Protein AF-A0A7S1ICR2-F1 (afdb_monomer_lite)

Secondary structure (DSSP, 8-state):
---------------EE----EEE-B-TTS-B-TT--S--EEEEEEEEETT-SS--EEPPBT-EEEEETTEEE-SS-EESSPPSEEEEEEEEETTS--EEEEEEEPPPPP-------PPPP------------

pLDDT: mean 73.31, std 19.74, range [32.59, 96.06]

Radius of gyration: 26.65 Å; chains: 1; bounding box: 60×36×90 Å

Foldseek 3Di:
DDDDDDDDDDQQQDKAFDPDDKFFDADPVRHGQQQPDQDKKKKFKWKFAPPDPDTDTFDWDQRIWIDGRRMTDRPGTIGGRDDFAKMKIWIDIPPDDIDIDIDGHDDDPDPDDDDDDDDDDPPPPPPPPDDDD

Structure (mmCIF, N/CA/C/O backbone):
data_AF-A0A7S1ICR2-F1
#
_entry.id   AF-A0A7S1ICR2-F1
#
loop_
_atom_site.group_PDB
_atom_site.id
_atom_site.type_symbol
_atom_site.label_atom_id
_atom_site.label_alt_id
_atom_site.label_comp_id
_atom_site.label_asym_id
_atom_site.label_entity_id
_atom_site.label_seq_id
_atom_site.pdbx_PDB_ins_code
_atom_site.Cartn_x
_atom_site.Cartn_y
_atom_site.Cartn_z
_atom_site.occupancy
_atom_site.B_iso_or_equiv
_atom_site.auth_seq_id
_atom_site.auth_comp_id
_atom_site.auth_asym_id
_atom_site.auth_atom_id
_atom_site.pdbx_PDB_model_num
ATOM 1 N N . ALA A 1 1 ? 38.993 2.595 -34.916 1.00 35.94 1 ALA A N 1
ATOM 2 C CA . ALA A 1 1 ? 38.368 3.216 -33.733 1.00 35.94 1 ALA A CA 1
ATOM 3 C C . ALA A 1 1 ? 36.899 2.817 -33.735 1.00 35.94 1 ALA A C 1
ATOM 5 O O . ALA A 1 1 ? 36.210 3.153 -34.687 1.00 35.94 1 ALA A O 1
ATOM 6 N N . LEU A 1 2 ? 36.459 1.996 -32.778 1.00 36.00 2 LEU A N 1
ATOM 7 C CA . LEU A 1 2 ? 35.056 1.582 -32.690 1.00 36.00 2 LEU A CA 1
ATOM 8 C C . LEU A 1 2 ? 34.263 2.705 -32.013 1.00 36.00 2 LEU A C 1
ATOM 10 O O . LEU A 1 2 ? 34.656 3.190 -30.954 1.00 36.00 2 LEU A O 1
ATOM 14 N N . ALA A 1 3 ? 33.230 3.160 -32.719 1.00 41.78 3 ALA A N 1
ATOM 15 C CA . ALA A 1 3 ? 32.423 4.333 -32.425 1.00 41.78 3 ALA A CA 1
ATOM 16 C C . ALA A 1 3 ? 31.557 4.171 -31.162 1.00 41.78 3 ALA A C 1
ATOM 18 O O . ALA A 1 3 ? 31.353 3.065 -30.666 1.00 41.78 3 ALA A O 1
ATOM 19 N N . GLY A 1 4 ? 31.096 5.319 -30.656 1.00 41.53 4 GLY A N 1
ATOM 20 C CA . GLY A 1 4 ? 30.458 5.543 -29.359 1.00 41.53 4 GLY A CA 1
ATOM 21 C C . GLY A 1 4 ? 29.461 4.481 -28.897 1.00 41.53 4 GLY A C 1
ATOM 22 O O . GLY A 1 4 ? 28.572 4.060 -29.633 1.00 41.53 4 GLY A O 1
ATOM 23 N N . GLY A 1 5 ? 29.590 4.094 -27.626 1.00 32.59 5 GLY A N 1
ATOM 24 C CA . GLY A 1 5 ? 28.608 3.262 -26.945 1.00 32.59 5 GLY A CA 1
ATOM 25 C C . GLY A 1 5 ? 27.288 4.013 -26.808 1.00 32.59 5 GLY A C 1
ATOM 26 O O . GLY A 1 5 ? 27.186 4.955 -26.024 1.00 32.59 5 GLY A O 1
ATOM 27 N N . GLN A 1 6 ? 26.284 3.595 -27.574 1.00 45.03 6 GLN A N 1
ATOM 28 C CA . GLN A 1 6 ? 24.915 4.064 -27.408 1.00 45.03 6 GLN A CA 1
ATOM 29 C C . GLN A 1 6 ? 24.345 3.478 -26.112 1.00 45.03 6 GLN A C 1
ATOM 31 O O . GLN A 1 6 ? 24.327 2.263 -25.909 1.00 45.03 6 GLN A O 1
ATOM 36 N N . SER A 1 7 ? 23.910 4.357 -25.212 1.00 39.69 7 SER A N 1
ATOM 37 C CA . SER A 1 7 ? 23.300 3.971 -23.942 1.00 39.69 7 SER A CA 1
ATOM 38 C C . SER A 1 7 ? 21.796 3.816 -24.152 1.00 39.69 7 SER A C 1
ATOM 40 O O . SER A 1 7 ? 21.076 4.800 -24.322 1.00 39.69 7 SER A O 1
ATOM 42 N N . TYR A 1 8 ? 21.311 2.577 -24.184 1.00 40.56 8 TYR A N 1
ATOM 43 C CA . TYR A 1 8 ? 19.884 2.299 -24.329 1.00 40.56 8 TYR A CA 1
ATOM 44 C C . TYR A 1 8 ? 19.212 2.355 -22.954 1.00 40.56 8 TYR A C 1
ATOM 46 O O . TYR A 1 8 ? 19.397 1.473 -22.116 1.00 40.56 8 TYR A O 1
ATOM 54 N N . ALA A 1 9 ? 18.422 3.402 -22.713 1.00 42.69 9 ALA A N 1
ATOM 55 C CA . ALA A 1 9 ? 17.610 3.512 -21.508 1.00 42.69 9 ALA A CA 1
ATOM 56 C C . ALA A 1 9 ? 16.434 2.524 -21.582 1.00 42.69 9 ALA A C 1
ATOM 58 O O . ALA A 1 9 ? 15.468 2.739 -22.315 1.00 42.69 9 ALA A O 1
ATOM 59 N N . TYR A 1 10 ? 16.501 1.436 -20.816 1.00 42.19 10 TYR A N 1
ATOM 60 C CA . TYR A 1 10 ? 15.362 0.545 -20.621 1.00 42.19 10 TYR A CA 1
ATOM 61 C C . TYR A 1 10 ? 14.311 1.252 -19.753 1.00 42.19 10 TYR A C 1
ATOM 63 O O . TYR A 1 10 ? 14.572 1.595 -18.602 1.00 42.19 10 TYR A O 1
ATOM 71 N N . ARG A 1 11 ? 13.107 1.483 -20.290 1.00 49.72 11 ARG A N 1
ATOM 72 C CA . ARG A 1 11 ? 11.934 1.817 -19.470 1.00 49.72 11 ARG A CA 1
ATOM 73 C C . ARG A 1 11 ? 11.208 0.521 -19.144 1.00 49.72 11 ARG A C 1
ATOM 75 O O . ARG A 1 11 ? 10.640 -0.105 -20.036 1.00 49.72 11 ARG A O 1
ATOM 82 N N . ALA A 1 12 ? 11.189 0.137 -17.869 1.00 50.59 12 ALA A N 1
ATOM 83 C CA . ALA A 1 12 ? 10.312 -0.924 -17.396 1.00 50.59 12 ALA A CA 1
ATOM 84 C C . ALA A 1 12 ? 8.845 -0.512 -17.637 1.00 50.59 12 ALA A C 1
ATOM 86 O O . ALA A 1 12 ? 8.276 0.272 -16.888 1.00 50.59 12 ALA A O 1
ATOM 87 N N . ALA A 1 13 ? 8.235 -1.020 -18.710 1.00 57.28 13 ALA A N 1
ATOM 88 C CA . ALA A 1 13 ? 6.826 -0.779 -19.044 1.00 57.28 13 ALA A CA 1
ATOM 89 C C . ALA A 1 13 ? 5.869 -1.774 -18.355 1.00 57.28 13 ALA A C 1
ATOM 91 O O . ALA A 1 13 ? 4.670 -1.791 -18.631 1.00 57.28 13 ALA A O 1
ATOM 92 N N . ALA A 1 14 ? 6.391 -2.646 -17.487 1.00 69.38 14 ALA A N 1
ATOM 93 C CA . ALA A 1 14 ? 5.614 -3.706 -16.863 1.00 69.38 14 ALA A CA 1
ATOM 94 C C . ALA A 1 14 ? 4.775 -3.179 -15.691 1.00 69.38 14 ALA A C 1
ATOM 96 O O . ALA A 1 14 ? 5.211 -2.341 -14.906 1.00 69.38 14 ALA A O 1
ATOM 97 N N . VAL A 1 15 ? 3.562 -3.711 -15.554 1.00 77.88 15 VAL A N 1
ATOM 98 C CA . VAL A 1 15 ? 2.720 -3.487 -14.377 1.00 77.88 15 VAL A CA 1
ATOM 99 C C . VAL A 1 15 ? 3.270 -4.306 -13.209 1.00 77.88 15 VAL A C 1
ATOM 101 O O . VAL A 1 15 ? 3.357 -5.531 -13.301 1.00 77.88 15 VAL A O 1
ATOM 104 N N . THR A 1 16 ? 3.577 -3.647 -12.093 1.00 81.56 16 THR A N 1
ATOM 105 C CA . THR A 1 16 ? 4.019 -4.309 -10.857 1.00 81.56 16 THR A CA 1
ATOM 106 C C . THR A 1 16 ? 2.817 -4.551 -9.953 1.00 81.56 16 THR A C 1
ATOM 108 O O . THR A 1 16 ? 2.231 -3.604 -9.431 1.00 81.56 16 THR A O 1
ATOM 111 N N . ARG A 1 17 ? 2.428 -5.817 -9.764 1.00 82.88 17 ARG A N 1
ATOM 112 C CA . ARG A 1 17 ? 1.336 -6.192 -8.850 1.00 82.88 17 ARG A CA 1
ATOM 113 C C . ARG A 1 17 ? 1.837 -6.248 -7.410 1.00 82.88 17 ARG A C 1
ATOM 115 O O . ARG A 1 17 ? 2.812 -6.938 -7.128 1.00 82.88 17 ARG A O 1
ATOM 122 N N . LEU A 1 18 ? 1.125 -5.582 -6.507 1.00 82.50 18 LEU A N 1
ATOM 123 C CA . LEU A 1 18 ? 1.340 -5.672 -5.067 1.00 82.50 18 LEU A CA 1
ATOM 124 C C . LEU A 1 18 ? 0.357 -6.705 -4.509 1.00 82.50 18 LEU A C 1
ATOM 126 O O . LEU A 1 18 ? -0.811 -6.408 -4.267 1.00 82.50 18 LEU A O 1
ATOM 130 N N . ALA A 1 19 ? 0.810 -7.951 -4.381 1.00 78.62 19 ALA A N 1
ATOM 131 C CA . ALA A 1 19 ? -0.018 -9.043 -3.877 1.00 78.62 19 ALA A CA 1
ATOM 132 C C . ALA A 1 19 ? -0.031 -9.080 -2.340 1.00 78.62 19 ALA A C 1
ATOM 134 O O . ALA A 1 19 ? 0.968 -8.775 -1.694 1.00 78.62 19 ALA A O 1
ATOM 135 N N . GLY A 1 20 ? -1.156 -9.510 -1.760 1.00 78.06 20 GLY A N 1
ATOM 136 C CA . GLY A 1 20 ? -1.248 -9.833 -0.331 1.00 78.06 20 GLY A CA 1
ATOM 137 C C . GLY A 1 20 ? -1.386 -8.640 0.619 1.00 78.06 20 GLY A C 1
ATOM 138 O O . GLY A 1 20 ? -1.180 -8.807 1.819 1.00 78.06 20 GLY A O 1
ATOM 139 N N . ILE A 1 21 ? -1.746 -7.450 0.125 1.00 87.94 21 ILE A N 1
ATOM 140 C CA . ILE A 1 21 ? -1.978 -6.287 0.992 1.00 87.94 21 ILE A CA 1
ATOM 141 C C . ILE A 1 21 ? -3.349 -6.406 1.663 1.00 87.94 21 ILE A C 1
ATOM 143 O O . ILE A 1 21 ? -4.395 -6.258 1.024 1.00 87.94 21 ILE A O 1
ATOM 147 N N . ALA A 1 22 ? -3.323 -6.659 2.969 1.00 89.38 22 ALA A N 1
ATOM 148 C CA . ALA A 1 22 ? -4.490 -6.757 3.831 1.00 89.38 22 ALA A CA 1
ATOM 149 C C . ALA A 1 22 ? -4.364 -5.793 5.015 1.00 89.38 22 ALA A C 1
ATOM 151 O O . ALA A 1 22 ? -3.296 -5.662 5.613 1.00 89.38 22 ALA A O 1
ATOM 152 N N . VAL A 1 23 ? -5.473 -5.150 5.368 1.00 91.12 23 VAL A N 1
ATOM 153 C CA . VAL A 1 23 ? -5.579 -4.206 6.480 1.00 91.12 23 VAL A CA 1
ATOM 154 C C . VAL A 1 23 ? -6.556 -4.765 7.499 1.00 91.12 23 VAL A C 1
ATOM 156 O O . VAL A 1 23 ? -7.645 -5.220 7.148 1.00 91.12 23 VAL A O 1
ATOM 159 N N . PHE A 1 24 ? -6.149 -4.716 8.764 1.00 91.38 24 PHE A N 1
ATOM 160 C CA . PHE A 1 24 ? -6.966 -5.105 9.902 1.00 91.38 24 PHE A CA 1
ATOM 161 C C . PHE A 1 24 ? -7.030 -3.947 10.883 1.00 91.38 24 PHE A C 1
ATOM 163 O O . PHE A 1 24 ? -6.010 -3.321 11.173 1.00 91.38 24 PHE A O 1
ATOM 170 N N . THR A 1 25 ? -8.205 -3.706 11.441 1.00 90.69 25 THR A N 1
ATOM 171 C CA . THR A 1 25 ? -8.345 -2.837 12.604 1.00 90.69 25 THR A CA 1
ATOM 172 C C . THR A 1 25 ? -7.785 -3.543 13.828 1.00 90.69 25 THR A C 1
ATOM 174 O O . THR A 1 25 ? -8.132 -4.697 14.102 1.00 90.69 25 THR A O 1
ATOM 177 N N . ILE A 1 26 ? -6.932 -2.843 14.565 1.00 90.81 26 ILE A N 1
ATOM 178 C CA . ILE A 1 26 ? -6.382 -3.300 15.837 1.00 90.81 26 ILE A CA 1
ATOM 179 C C . ILE A 1 26 ? -6.825 -2.364 16.957 1.00 90.81 26 ILE A C 1
ATOM 181 O O . ILE A 1 26 ? -7.046 -1.177 16.722 1.00 90.81 26 ILE A O 1
ATOM 185 N N . ASP A 1 27 ? -6.970 -2.898 18.162 1.00 88.38 27 ASP A N 1
ATOM 186 C CA . ASP A 1 27 ? -7.157 -2.088 19.359 1.00 88.38 27 ASP A CA 1
ATOM 187 C C . ASP A 1 27 ? -5.814 -1.559 19.897 1.00 88.38 27 ASP A C 1
ATOM 189 O O . ASP A 1 27 ? -4.738 -1.844 19.362 1.00 88.38 27 ASP A O 1
ATOM 193 N N . ALA A 1 28 ? -5.868 -0.782 20.982 1.00 88.31 28 ALA A N 1
ATOM 194 C CA . ALA A 1 28 ? -4.682 -0.206 21.619 1.00 88.31 28 ALA A CA 1
ATOM 195 C C . ALA A 1 28 ? -3.705 -1.258 22.185 1.00 88.31 28 ALA A C 1
ATOM 197 O O . ALA A 1 28 ? -2.554 -0.931 22.462 1.00 88.31 28 ALA A O 1
ATOM 198 N N . SER A 1 29 ? -4.143 -2.511 22.347 1.00 91.12 29 SER A N 1
ATOM 199 C CA . SER A 1 29 ? -3.300 -3.632 22.773 1.00 91.12 29 SER A CA 1
ATOM 200 C C . SER A 1 29 ? -2.662 -4.383 21.596 1.00 91.12 29 SER A C 1
ATOM 202 O O . SER A 1 29 ? -1.891 -5.319 21.800 1.00 91.12 29 SER A O 1
ATOM 204 N N . GLY A 1 30 ? -2.963 -3.974 20.357 1.00 86.88 30 GLY A N 1
ATOM 205 C CA . GLY A 1 30 ? -2.483 -4.617 19.137 1.00 86.88 30 GLY A CA 1
ATOM 206 C C . GLY A 1 30 ? -3.283 -5.857 18.734 1.00 86.88 30 GLY A C 1
ATOM 207 O O . GLY A 1 30 ? -2.885 -6.566 17.806 1.00 86.88 30 GLY A O 1
ATOM 208 N N . GLN A 1 31 ? -4.410 -6.137 19.394 1.00 89.12 31 GLN A N 1
ATOM 209 C CA . GLN A 1 31 ? -5.275 -7.250 19.020 1.00 89.12 31 GLN A CA 1
ATOM 210 C C . GLN A 1 31 ? -6.203 -6.856 17.878 1.00 89.12 31 GLN A C 1
ATOM 212 O O . GLN A 1 31 ? -6.703 -5.737 17.811 1.00 89.12 31 GLN A O 1
ATOM 217 N N . ARG A 1 32 ? -6.454 -7.799 16.963 1.00 88.44 32 ARG A N 1
ATOM 218 C CA . ARG A 1 32 ? -7.394 -7.580 15.860 1.00 88.44 32 ARG A CA 1
ATOM 219 C C . ARG A 1 32 ? -8.812 -7.465 16.398 1.00 88.44 32 ARG A C 1
ATOM 221 O O . ARG A 1 32 ? -9.310 -8.403 17.019 1.00 88.44 32 ARG A O 1
ATOM 228 N N . VAL A 1 33 ? -9.484 -6.380 16.043 1.00 86.88 33 VAL A N 1
ATOM 229 C CA . VAL A 1 33 ? -10.911 -6.211 16.306 1.00 86.88 33 VAL A CA 1
ATOM 230 C C . VAL A 1 33 ? -11.678 -6.913 15.191 1.00 86.88 33 VAL A C 1
ATOM 232 O O . VAL A 1 33 ? -11.595 -6.523 14.028 1.00 86.88 33 VAL A O 1
ATOM 235 N N . ARG A 1 34 ? -12.392 -7.986 15.534 1.00 71.56 34 ARG A N 1
ATOM 236 C CA . ARG A 1 34 ? -13.329 -8.650 14.621 1.00 71.56 34 ARG A CA 1
ATOM 237 C C . ARG A 1 34 ? -14.681 -7.974 14.822 1.00 71.56 34 ARG A C 1
ATOM 239 O O . ARG A 1 34 ? -15.123 -7.892 15.959 1.00 71.56 34 ARG A O 1
ATOM 246 N N . GLU A 1 35 ? -15.289 -7.476 13.745 1.00 72.88 35 GLU A N 1
ATOM 247 C CA . GLU A 1 35 ? -16.535 -6.683 13.787 1.00 72.88 35 GLU A CA 1
ATOM 248 C C . GLU A 1 35 ? -16.344 -5.245 14.300 1.00 72.88 35 GLU A C 1
ATOM 250 O O . GLU A 1 35 ? -17.141 -4.720 15.078 1.00 72.88 35 GLU A O 1
ATOM 255 N N . PHE A 1 36 ? -15.275 -4.585 13.841 1.00 69.69 36 PHE A N 1
ATOM 256 C CA . PHE A 1 36 ? -15.102 -3.150 14.058 1.00 69.69 36 PHE A CA 1
ATOM 257 C C . PHE A 1 36 ? -16.165 -2.369 13.286 1.00 69.69 36 PHE A C 1
ATOM 259 O O . PHE A 1 36 ? -16.085 -2.332 12.060 1.00 69.69 36 PHE A O 1
ATOM 266 N N . ASP A 1 37 ? -17.099 -1.780 14.042 1.00 68.31 37 ASP A N 1
ATOM 267 C CA . ASP A 1 37 ? -18.299 -1.063 13.604 1.00 68.31 37 ASP A CA 1
ATOM 268 C C . ASP A 1 37 ? -19.118 -1.789 12.500 1.00 68.31 37 ASP A C 1
ATOM 270 O O . ASP A 1 37 ? -18.688 -2.735 11.842 1.00 68.31 37 ASP A O 1
ATOM 274 N N . ARG A 1 38 ? -20.399 -1.443 12.340 1.00 74.62 38 ARG A N 1
ATOM 275 C CA . ARG A 1 38 ? -21.196 -1.960 11.204 1.00 74.62 38 ARG A CA 1
ATOM 276 C C . ARG A 1 38 ? -21.069 -1.055 9.978 1.00 74.62 38 ARG A C 1
ATOM 278 O O . ARG A 1 38 ? -21.844 -1.191 9.031 1.00 74.62 38 ARG A O 1
ATOM 285 N N . GLU A 1 39 ? -20.134 -0.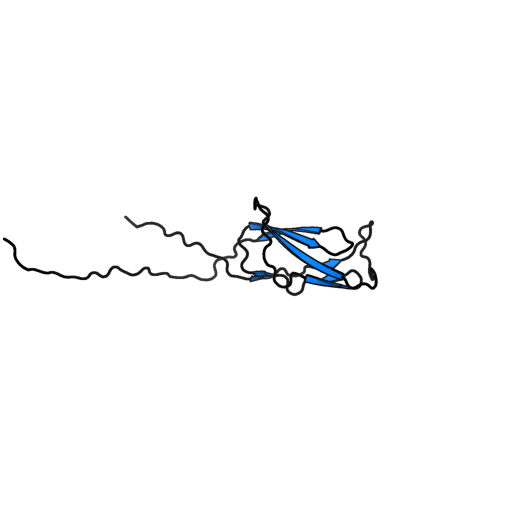112 10.009 1.00 83.50 39 GLU A N 1
ATOM 286 C CA . GLU A 1 39 ? -19.961 0.902 8.990 1.00 83.50 39 GLU A CA 1
ATOM 287 C C . GLU A 1 39 ? -18.989 0.403 7.922 1.00 83.50 39 GLU A C 1
ATOM 289 O O . GLU A 1 39 ? -17.941 -0.193 8.164 1.00 83.50 39 GLU A O 1
ATOM 294 N N . VAL A 1 40 ? -19.366 0.628 6.672 1.00 85.62 40 VAL A N 1
ATOM 295 C CA . VAL A 1 40 ? -18.509 0.295 5.545 1.00 85.62 40 VAL A CA 1
ATOM 296 C C . VAL A 1 40 ? -17.625 1.495 5.286 1.00 85.62 40 VAL A C 1
ATOM 298 O O . VAL A 1 40 ? -18.119 2.575 4.969 1.00 85.62 40 VAL A O 1
ATOM 301 N N . ARG A 1 41 ? -16.313 1.294 5.364 1.00 90.81 41 ARG A N 1
ATOM 302 C CA . ARG A 1 41 ? -15.324 2.346 5.117 1.00 90.81 41 ARG A CA 1
ATOM 303 C C . ARG A 1 41 ? -14.544 2.048 3.845 1.00 90.81 41 ARG A C 1
ATOM 305 O O . ARG A 1 41 ? -14.515 0.916 3.365 1.00 90.81 41 ARG A O 1
ATOM 312 N N . THR A 1 42 ? -13.901 3.069 3.296 1.00 95.50 42 THR A N 1
ATOM 313 C CA . THR A 1 42 ? -12.966 2.908 2.177 1.00 95.50 42 THR A CA 1
ATOM 314 C C . THR A 1 42 ? -11.552 3.092 2.699 1.00 95.50 42 THR A C 1
ATOM 316 O O . THR A 1 42 ? -11.273 4.076 3.382 1.00 95.50 42 THR A O 1
ATOM 319 N N . VAL A 1 43 ? -10.678 2.139 2.382 1.00 95.69 43 VAL A N 1
ATOM 320 C CA . VAL A 1 43 ? -9.235 2.275 2.567 1.00 95.69 43 VAL A CA 1
ATOM 321 C C . VAL A 1 43 ? -8.639 2.714 1.242 1.00 95.69 43 VAL A C 1
ATOM 323 O O . VAL A 1 43 ? -8.830 2.038 0.230 1.00 95.69 43 VAL A O 1
ATOM 326 N N . THR A 1 44 ? -7.905 3.815 1.254 1.00 96.06 44 THR A N 1
ATOM 327 C CA . THR A 1 44 ? -7.215 4.354 0.083 1.00 96.06 44 THR A CA 1
ATOM 328 C C . THR A 1 44 ? -5.718 4.145 0.235 1.00 96.06 44 THR A C 1
ATOM 330 O O . THR A 1 44 ? -5.145 4.442 1.284 1.00 96.06 44 THR A O 1
ATOM 333 N N . ALA A 1 45 ? -5.101 3.631 -0.820 1.00 93.62 45 ALA A N 1
ATOM 334 C CA . ALA A 1 45 ? -3.672 3.476 -0.979 1.00 93.62 45 ALA A CA 1
ATOM 335 C C . ALA A 1 45 ? -3.115 4.635 -1.803 1.00 93.62 45 ALA A C 1
ATOM 337 O O . ALA A 1 45 ? -3.646 4.967 -2.862 1.00 93.62 45 ALA A O 1
ATOM 338 N N . ASP A 1 46 ? -2.020 5.203 -1.324 1.00 92.00 46 ASP A N 1
ATOM 339 C CA . ASP A 1 46 ? -1.246 6.229 -2.004 1.00 92.00 46 ASP A CA 1
ATOM 340 C C . ASP A 1 46 ? 0.220 5.802 -2.038 1.00 92.00 46 ASP A C 1
ATOM 342 O O . ASP A 1 46 ? 0.738 5.284 -1.048 1.00 92.00 46 ASP A O 1
ATOM 346 N N . LEU A 1 47 ? 0.885 5.975 -3.178 1.00 88.94 47 LEU A N 1
ATOM 347 C CA . LEU A 1 47 ? 2.282 5.590 -3.346 1.00 88.94 47 LEU A CA 1
ATOM 348 C C . LEU A 1 47 ? 3.100 6.797 -3.775 1.00 88.94 47 LEU A C 1
ATOM 350 O O . LEU A 1 47 ? 2.818 7.424 -4.794 1.00 88.94 47 LEU A O 1
ATOM 354 N N . GLN A 1 48 ? 4.153 7.072 -3.018 1.00 89.06 48 GLN A N 1
ATOM 355 C CA . GLN A 1 48 ? 4.991 8.249 -3.193 1.00 89.06 48 GLN A CA 1
ATOM 356 C C . GLN A 1 48 ? 6.455 7.847 -3.313 1.00 89.06 48 GLN A C 1
ATOM 358 O O . GLN A 1 48 ? 6.898 6.943 -2.613 1.00 89.06 48 GLN A O 1
ATOM 363 N N . SER A 1 49 ? 7.223 8.513 -4.176 1.00 85.38 49 SER A N 1
ATOM 364 C CA . SER A 1 49 ? 8.681 8.322 -4.211 1.00 85.38 49 SER A CA 1
ATOM 365 C C . SER A 1 49 ? 9.316 8.846 -2.921 1.00 85.38 49 SER A C 1
ATOM 367 O O . SER A 1 49 ? 9.070 9.987 -2.535 1.00 85.38 49 SER A O 1
ATOM 369 N N . ALA A 1 50 ? 10.158 8.033 -2.280 1.00 80.75 50 ALA A N 1
ATOM 370 C CA . ALA A 1 50 ? 10.824 8.395 -1.027 1.00 80.75 50 ALA A CA 1
ATOM 371 C C . ALA A 1 50 ? 11.897 9.485 -1.212 1.00 80.75 50 ALA A C 1
ATOM 373 O O . ALA A 1 50 ? 12.193 10.226 -0.281 1.00 80.75 50 ALA A O 1
ATOM 374 N N . ASN A 1 51 ? 12.453 9.605 -2.424 1.00 70.31 51 ASN A N 1
ATOM 375 C CA . ASN A 1 51 ? 13.593 10.481 -2.722 1.00 70.31 51 ASN A CA 1
ATOM 376 C C . ASN A 1 51 ? 13.221 11.711 -3.560 1.00 70.31 51 ASN A C 1
ATOM 378 O O . ASN A 1 51 ? 14.096 12.469 -3.979 1.00 70.31 51 ASN A O 1
ATOM 382 N N . ALA A 1 52 ? 11.937 11.920 -3.848 1.00 63.81 52 ALA A N 1
ATOM 383 C CA . ALA A 1 52 ? 11.516 13.081 -4.610 1.00 63.81 52 ALA A CA 1
ATOM 384 C C . ALA A 1 52 ? 11.408 14.303 -3.686 1.00 63.81 52 ALA A C 1
ATOM 386 O O . ALA A 1 52 ? 10.600 14.320 -2.762 1.00 63.81 52 ALA A O 1
ATOM 387 N N . ALA A 1 53 ? 12.161 15.370 -3.990 1.00 60.00 53 ALA A N 1
ATOM 388 C CA . ALA A 1 53 ? 12.047 16.673 -3.313 1.00 60.00 53 ALA A CA 1
ATOM 389 C C . ALA A 1 53 ? 10.610 17.236 -3.337 1.00 60.00 53 ALA A C 1
ATOM 391 O O . ALA A 1 53 ? 10.243 18.096 -2.538 1.00 60.00 53 ALA A O 1
ATOM 392 N N . ARG A 1 54 ? 9.784 16.725 -4.257 1.00 55.78 54 ARG A N 1
ATOM 393 C CA . ARG A 1 54 ? 8.340 16.897 -4.284 1.00 55.78 54 ARG A CA 1
ATOM 394 C C . ARG A 1 54 ? 7.705 15.525 -4.456 1.00 55.78 54 ARG A C 1
ATOM 396 O O . ARG A 1 54 ? 7.865 14.900 -5.504 1.00 55.78 54 ARG A O 1
ATOM 403 N N . SER A 1 55 ? 6.999 15.072 -3.429 1.00 59.38 55 SER A N 1
ATOM 404 C CA . SER A 1 55 ? 6.244 13.831 -3.488 1.00 59.38 55 SER A CA 1
ATOM 405 C C . SER A 1 55 ? 5.198 13.922 -4.600 1.00 59.38 55 SER A C 1
ATOM 407 O O . SER A 1 55 ? 4.249 14.702 -4.520 1.00 59.38 55 SER A O 1
ATOM 409 N N . THR A 1 56 ? 5.431 13.201 -5.692 1.00 64.69 56 THR A N 1
ATOM 410 C CA . THR A 1 56 ? 4.468 13.056 -6.781 1.00 64.69 56 THR A CA 1
ATOM 411 C C . THR A 1 56 ? 3.765 11.720 -6.575 1.00 64.69 56 THR A C 1
ATOM 413 O O . THR A 1 56 ? 4.432 10.684 -6.646 1.00 64.69 56 THR A O 1
ATOM 416 N N . PRO A 1 57 ? 2.451 11.723 -6.281 1.00 72.31 57 PRO A N 1
ATOM 417 C CA . PRO A 1 57 ? 1.680 10.494 -6.180 1.00 72.31 57 PRO A CA 1
ATOM 418 C C . PRO A 1 57 ? 1.783 9.712 -7.485 1.00 72.31 57 PRO A C 1
ATOM 420 O O . PRO A 1 57 ? 1.549 10.262 -8.566 1.00 72.31 57 PRO A O 1
ATOM 423 N N . LEU A 1 58 ? 2.127 8.431 -7.397 1.00 78.06 58 LEU A N 1
ATOM 424 C CA . LEU A 1 58 ? 2.006 7.537 -8.537 1.00 78.06 58 LEU A CA 1
ATOM 425 C C . LEU A 1 58 ? 0.561 7.072 -8.658 1.00 78.06 58 LEU A C 1
ATOM 427 O O . LEU A 1 58 ? -0.069 6.675 -7.679 1.00 78.06 58 LEU A O 1
ATOM 431 N N . ALA A 1 59 ? 0.049 7.080 -9.887 1.00 82.69 59 ALA A N 1
ATOM 432 C CA . ALA A 1 59 ? -1.261 6.523 -10.171 1.00 82.69 59 ALA A CA 1
ATOM 433 C C . ALA A 1 59 ? -1.254 5.022 -9.851 1.00 82.69 59 ALA A C 1
ATOM 435 O O . ALA A 1 59 ? -0.491 4.268 -10.446 1.00 82.69 59 ALA A O 1
ATOM 436 N N . LEU A 1 60 ? -2.107 4.587 -8.928 1.00 88.94 60 LEU A N 1
ATOM 437 C CA . LEU A 1 60 ? -2.289 3.177 -8.592 1.00 88.94 60 LEU A CA 1
ATOM 438 C C . LEU A 1 60 ? -3.521 2.619 -9.304 1.00 88.94 60 LEU A C 1
ATOM 440 O O . LEU A 1 60 ? -4.589 3.231 -9.317 1.00 88.94 60 LEU A O 1
ATOM 444 N N . LEU A 1 61 ? -3.399 1.409 -9.841 1.00 89.00 61 LEU A N 1
ATOM 445 C CA . LEU A 1 61 ? -4.549 0.611 -10.253 1.00 89.00 61 LEU A CA 1
ATOM 446 C C . LEU A 1 61 ? -5.102 -0.096 -9.017 1.00 89.00 61 LEU A C 1
ATOM 448 O O . LEU A 1 61 ? -4.337 -0.676 -8.253 1.00 89.00 61 LEU A O 1
ATOM 452 N N . GLY A 1 62 ? -6.420 -0.041 -8.804 1.00 89.94 62 GLY A N 1
ATOM 453 C CA . GLY A 1 62 ? -7.045 -0.689 -7.646 1.00 89.94 62 GLY A CA 1
ATOM 454 C C . GLY A 1 62 ? -6.622 -0.096 -6.297 1.00 89.94 62 GLY A C 1
ATOM 455 O O . GLY A 1 62 ? -6.619 -0.816 -5.305 1.00 89.94 62 GLY A O 1
ATOM 456 N N . GLY A 1 63 ? -6.275 1.196 -6.253 1.00 91.69 63 GLY A N 1
ATOM 457 C CA . GLY A 1 63 ? -5.816 1.915 -5.055 1.00 91.69 63 GLY A CA 1
ATOM 458 C C . GLY A 1 63 ? -6.859 2.107 -3.950 1.00 91.69 63 GLY A C 1
ATOM 459 O O . GLY A 1 63 ? -6.598 2.821 -2.992 1.00 91.69 63 GLY A O 1
ATOM 460 N N . THR A 1 64 ? -8.035 1.492 -4.043 1.00 94.31 64 THR A N 1
ATOM 461 C CA . THR A 1 64 ? -9.083 1.579 -3.020 1.00 94.31 64 THR A CA 1
ATOM 462 C C . THR A 1 64 ? -9.625 0.196 -2.699 1.00 94.31 64 THR A C 1
ATOM 464 O O . THR A 1 64 ? -9.931 -0.571 -3.613 1.00 94.31 64 THR A O 1
ATOM 467 N N . SER A 1 65 ? -9.818 -0.089 -1.415 1.00 94.50 65 SER A N 1
ATOM 468 C CA . SER A 1 65 ? -10.477 -1.301 -0.934 1.00 94.50 65 SER A CA 1
ATOM 469 C C . SER A 1 65 ? -11.638 -0.954 -0.016 1.00 94.50 65 SER A C 1
ATOM 471 O O . SER A 1 65 ? -11.548 -0.054 0.819 1.00 94.50 65 SER A O 1
ATOM 473 N N . ARG A 1 66 ? -12.719 -1.728 -0.115 1.00 94.00 66 ARG A N 1
ATOM 474 C CA . ARG A 1 66 ? -13.804 -1.702 0.866 1.00 94.00 66 ARG A CA 1
ATOM 475 C C . ARG A 1 66 ? -13.316 -2.343 2.166 1.00 94.00 66 ARG A C 1
ATOM 477 O O . ARG A 1 66 ? -12.729 -3.422 2.125 1.00 94.00 66 ARG A O 1
ATOM 484 N N . MET A 1 67 ? -13.579 -1.688 3.292 1.00 91.69 67 MET A N 1
ATOM 485 C CA . MET A 1 67 ? -13.411 -2.238 4.631 1.00 91.69 67 MET A CA 1
ATOM 486 C C . MET A 1 67 ? -14.771 -2.592 5.216 1.00 91.69 67 MET A C 1
ATOM 488 O O . MET A 1 67 ? -15.683 -1.763 5.211 1.00 91.69 67 MET A O 1
ATOM 492 N N . ALA A 1 68 ? -14.901 -3.816 5.716 1.00 89.06 68 ALA A N 1
ATOM 493 C CA . ALA A 1 68 ? -16.094 -4.287 6.407 1.00 89.06 68 ALA A CA 1
ATOM 494 C C . ALA A 1 68 ? -15.690 -5.129 7.620 1.00 89.06 68 ALA A C 1
ATOM 496 O O . ALA A 1 68 ? -14.790 -5.964 7.520 1.00 89.06 68 ALA A O 1
ATOM 497 N N . GLY A 1 69 ? -16.333 -4.889 8.767 1.00 87.06 69 GLY A N 1
ATOM 498 C CA . GLY A 1 69 ? -16.064 -5.621 10.009 1.00 87.06 69 GLY A CA 1
ATOM 499 C C . GLY A 1 69 ? -14.605 -5.544 10.472 1.00 87.06 69 GLY A C 1
ATOM 500 O O . GLY A 1 69 ? -14.112 -6.492 11.084 1.00 87.06 69 GLY A O 1
ATOM 501 N N . GLY A 1 70 ? -13.911 -4.449 10.145 1.00 88.31 70 GLY A N 1
ATOM 502 C CA . GLY A 1 70 ? -12.503 -4.240 10.484 1.00 88.31 70 GLY A CA 1
ATOM 503 C C . GLY A 1 70 ? -11.476 -4.850 9.526 1.00 88.31 70 GLY A C 1
ATOM 504 O O . GLY A 1 70 ? -10.292 -4.887 9.855 1.00 88.31 70 GLY A O 1
ATOM 505 N N . PHE A 1 71 ? -11.891 -5.337 8.353 1.00 91.06 71 PHE A N 1
ATOM 506 C CA . PHE A 1 71 ? -10.998 -5.963 7.374 1.00 91.06 71 PHE A CA 1
ATOM 507 C C . PHE A 1 71 ? -11.141 -5.363 5.975 1.00 91.06 71 PHE A C 1
ATOM 509 O O . PHE A 1 71 ? -12.259 -5.174 5.492 1.00 91.06 71 PHE A O 1
ATOM 516 N N . ALA A 1 72 ? -10.011 -5.110 5.312 1.00 92.31 72 ALA A N 1
ATOM 517 C CA . ALA A 1 72 ? -9.937 -4.713 3.907 1.00 92.31 72 ALA A CA 1
ATOM 518 C C . ALA A 1 72 ? -8.796 -5.454 3.198 1.00 92.31 72 ALA A C 1
ATOM 520 O O . ALA A 1 72 ? -7.730 -5.656 3.780 1.00 92.31 72 ALA A O 1
ATOM 521 N N . ALA A 1 73 ? -8.991 -5.819 1.932 1.00 92.62 73 ALA A N 1
ATOM 522 C CA . ALA A 1 73 ? -7.980 -6.491 1.123 1.00 92.62 73 ALA A CA 1
ATOM 523 C C . ALA A 1 73 ? -7.916 -5.890 -0.280 1.00 92.62 73 ALA A C 1
ATOM 525 O O . ALA A 1 73 ? -8.927 -5.750 -0.966 1.00 92.62 73 ALA A O 1
ATOM 526 N N . PHE A 1 74 ? -6.706 -5.578 -0.729 1.00 91.38 74 PHE A N 1
ATOM 527 C CA . PHE A 1 74 ? -6.491 -5.045 -2.063 1.00 91.38 74 PHE A CA 1
ATOM 528 C C . PHE A 1 74 ? -6.205 -6.179 -3.056 1.00 91.38 74 PHE A C 1
ATOM 530 O O . PHE A 1 74 ? -5.089 -6.684 -3.140 1.00 91.38 74 PHE A O 1
ATOM 537 N N . GLU A 1 75 ? -7.208 -6.569 -3.843 1.00 88.50 75 GLU A N 1
ATOM 538 C CA . GLU A 1 75 ? -7.091 -7.694 -4.791 1.00 88.50 75 GLU A CA 1
ATOM 539 C C . GLU A 1 75 ? -6.340 -7.345 -6.084 1.00 88.50 75 GLU A C 1
ATOM 541 O O . GLU A 1 75 ? -5.790 -8.216 -6.757 1.00 88.50 75 GLU A O 1
ATOM 546 N N . ARG A 1 76 ? -6.353 -6.065 -6.470 1.00 87.50 76 ARG A N 1
ATOM 547 C CA . ARG A 1 76 ? -5.842 -5.594 -7.768 1.00 87.50 76 ARG A CA 1
ATOM 548 C C . ARG A 1 76 ? -4.905 -4.399 -7.645 1.00 87.50 76 ARG A C 1
ATOM 550 O O . ARG A 1 76 ? -4.767 -3.653 -8.612 1.00 87.50 76 ARG A O 1
ATOM 557 N N . LEU A 1 77 ? -4.291 -4.209 -6.476 1.00 89.62 77 LEU A N 1
ATOM 558 C CA . LEU A 1 77 ? -3.354 -3.112 -6.279 1.00 89.62 77 LEU A CA 1
ATOM 559 C C . LEU A 1 77 ? -2.129 -3.315 -7.166 1.00 89.62 77 LEU A C 1
ATOM 561 O O . LEU A 1 77 ? -1.414 -4.314 -7.057 1.00 89.62 77 LEU A O 1
ATOM 565 N N . ALA A 1 78 ? -1.898 -2.372 -8.068 1.00 88.00 78 ALA A N 1
ATOM 566 C CA . ALA A 1 78 ? -0.761 -2.433 -8.964 1.00 88.00 78 ALA A CA 1
ATOM 567 C C . ALA A 1 78 ? -0.239 -1.045 -9.316 1.00 88.00 78 ALA A C 1
ATOM 569 O O . ALA A 1 78 ? -0.989 -0.070 -9.368 1.00 88.00 78 ALA A O 1
ATOM 570 N N . ILE A 1 79 ? 1.056 -0.994 -9.602 1.00 86.75 79 ILE A N 1
ATOM 571 C CA . ILE A 1 79 ? 1.749 0.208 -10.038 1.00 86.75 79 ILE A CA 1
ATOM 572 C C . ILE A 1 79 ? 1.966 0.080 -11.553 1.00 86.75 79 ILE A C 1
ATOM 574 O O . ILE A 1 79 ? 2.601 -0.885 -11.994 1.00 86.75 79 ILE A O 1
ATOM 578 N N . PRO A 1 80 ? 1.411 0.983 -12.375 1.00 80.25 80 PRO A N 1
ATOM 579 C CA . PRO A 1 80 ? 1.623 0.981 -13.811 1.00 80.25 80 PRO A CA 1
ATOM 580 C C . PRO A 1 80 ? 3.027 1.513 -14.118 1.00 80.25 80 PRO A C 1
ATOM 582 O O . PRO A 1 80 ? 3.319 2.673 -13.841 1.00 80.25 80 PRO A O 1
ATOM 585 N N . ALA A 1 81 ? 3.882 0.656 -14.688 1.00 74.56 81 ALA A N 1
ATOM 586 C CA . ALA A 1 81 ? 5.231 1.000 -15.149 1.00 74.56 81 ALA A CA 1
ATOM 587 C C . ALA A 1 81 ? 6.050 1.827 -14.129 1.00 74.56 81 ALA A C 1
ATOM 589 O O . ALA A 1 81 ? 6.479 2.944 -14.446 1.00 74.56 81 ALA A O 1
ATOM 590 N N . PRO A 1 82 ? 6.241 1.330 -12.888 1.00 71.75 82 PRO A N 1
ATOM 591 C CA . PRO A 1 82 ? 6.977 2.078 -11.885 1.00 71.75 82 PRO A CA 1
ATOM 592 C C . PRO A 1 82 ? 8.430 2.281 -12.324 1.00 71.75 82 PRO A C 1
ATOM 594 O O . PRO A 1 82 ? 9.079 1.324 -12.758 1.00 71.75 82 PRO A O 1
ATOM 597 N N . PRO A 1 83 ? 8.987 3.489 -12.146 1.00 71.94 83 PRO A N 1
ATOM 598 C CA . PRO A 1 83 ? 10.430 3.641 -12.137 1.00 71.94 83 PRO A CA 1
ATOM 599 C C . PRO A 1 83 ? 11.048 2.781 -11.025 1.00 71.94 83 PRO A C 1
ATOM 601 O O . PRO A 1 83 ? 10.434 2.561 -9.977 1.00 71.94 83 PRO A O 1
ATOM 604 N N . ARG A 1 84 ? 12.292 2.339 -11.211 1.00 79.50 84 ARG A N 1
ATOM 605 C CA . ARG A 1 84 ? 13.060 1.737 -10.116 1.00 79.50 84 ARG A CA 1
ATOM 606 C C . ARG A 1 84 ? 13.257 2.733 -8.977 1.00 79.50 84 ARG A C 1
ATOM 608 O O . ARG A 1 84 ? 13.369 3.938 -9.215 1.00 79.50 84 ARG A O 1
ATOM 615 N N . GLY A 1 85 ? 13.367 2.221 -7.762 1.00 80.31 85 GLY A N 1
ATOM 616 C CA . GLY A 1 85 ? 13.699 3.019 -6.593 1.00 80.31 85 GLY A CA 1
ATOM 617 C C . GLY A 1 85 ? 12.812 2.731 -5.397 1.00 80.31 85 GLY A C 1
ATOM 618 O O . GLY A 1 85 ? 12.125 1.714 -5.313 1.00 80.31 85 GLY A O 1
ATOM 619 N N . GLU A 1 86 ? 12.875 3.649 -4.447 1.00 85.38 86 GLU A N 1
ATOM 620 C CA . GLU A 1 86 ? 12.214 3.527 -3.163 1.00 85.38 86 GLU A CA 1
ATOM 621 C C . GLU A 1 86 ? 10.934 4.351 -3.116 1.00 85.38 86 GLU A C 1
ATOM 623 O O . GLU A 1 86 ? 10.902 5.517 -3.521 1.00 85.38 86 GLU A O 1
ATOM 628 N N . TYR A 1 87 ? 9.897 3.738 -2.561 1.00 86.75 87 TYR A N 1
ATOM 629 C CA . TYR A 1 87 ? 8.575 4.309 -2.429 1.00 86.75 87 TYR A CA 1
ATOM 630 C C . TYR A 1 87 ? 8.033 4.119 -1.019 1.00 86.75 87 TYR A C 1
ATOM 632 O O . TYR A 1 87 ? 8.365 3.155 -0.330 1.00 86.75 87 TYR A O 1
ATOM 640 N N . ILE A 1 88 ? 7.144 5.016 -0.618 1.00 89.88 88 ILE A N 1
ATOM 641 C CA . ILE A 1 88 ? 6.351 4.912 0.599 1.00 89.88 88 ILE A CA 1
ATOM 642 C C . ILE A 1 88 ? 4.904 4.666 0.183 1.00 89.88 88 ILE A C 1
ATOM 644 O O . ILE A 1 88 ? 4.281 5.520 -0.449 1.00 89.88 88 ILE A O 1
ATOM 648 N N . LEU A 1 89 ? 4.383 3.485 0.517 1.00 90.50 89 LEU A N 1
ATOM 649 C CA . LEU A 1 89 ? 2.965 3.160 0.397 1.00 90.50 89 LEU A CA 1
ATOM 650 C C . LEU A 1 89 ? 2.269 3.604 1.677 1.00 90.50 89 LEU A C 1
ATOM 652 O O . LEU A 1 89 ? 2.587 3.088 2.745 1.00 90.50 89 LEU A O 1
ATOM 656 N N . THR A 1 90 ? 1.317 4.520 1.564 1.00 93.31 90 THR A N 1
ATOM 657 C CA . THR A 1 90 ? 0.499 5.002 2.676 1.00 93.31 90 THR A CA 1
ATOM 658 C C . THR A 1 90 ? -0.930 4.511 2.507 1.00 93.31 90 THR A C 1
ATOM 660 O O . THR A 1 90 ? -1.535 4.692 1.453 1.00 93.31 90 THR A O 1
ATOM 663 N N . LEU A 1 91 ? -1.480 3.893 3.549 1.00 94.44 91 LEU A N 1
ATOM 664 C CA . LEU A 1 91 ? -2.875 3.474 3.609 1.00 94.44 91 LEU A CA 1
ATOM 665 C C . LEU A 1 91 ? -3.633 4.401 4.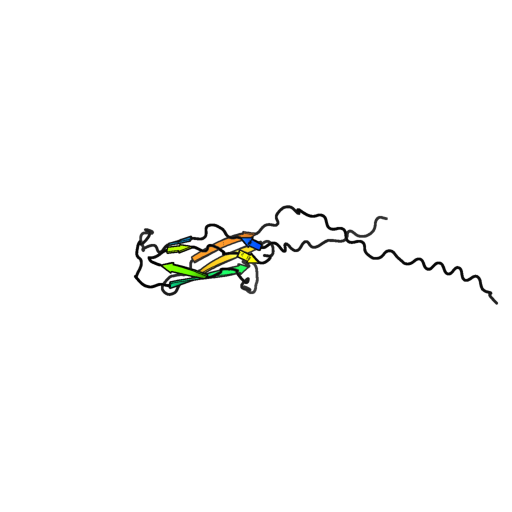558 1.00 9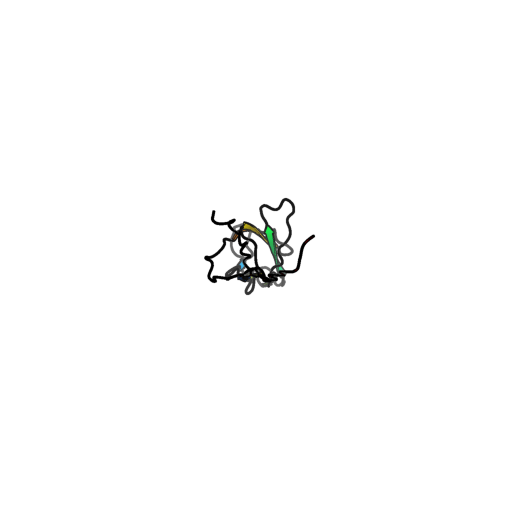4.44 91 LEU A C 1
ATOM 667 O O . LEU A 1 91 ? -3.182 4.682 5.671 1.00 94.44 91 LEU A O 1
ATOM 671 N N . THR A 1 92 ? -4.788 4.876 4.108 1.00 95.94 92 THR A N 1
ATOM 672 C CA . THR A 1 92 ? -5.629 5.827 4.840 1.00 95.94 92 THR A CA 1
ATOM 673 C C . THR A 1 92 ? -7.072 5.349 4.870 1.00 95.94 92 THR A C 1
ATOM 675 O O . THR A 1 92 ? -7.570 4.796 3.893 1.00 95.94 92 THR A O 1
ATOM 678 N N . ALA A 1 93 ? -7.749 5.560 5.995 1.00 94.38 93 ALA A N 1
ATOM 679 C CA . ALA A 1 93 ? -9.179 5.327 6.142 1.00 94.38 93 ALA A CA 1
ATOM 680 C C . ALA A 1 93 ? -9.753 6.345 7.132 1.00 94.38 93 ALA A C 1
ATOM 682 O O . ALA A 1 93 ? -9.129 6.654 8.148 1.00 94.38 93 ALA A O 1
ATOM 683 N N . THR A 1 94 ? -10.946 6.869 6.855 1.00 91.88 94 THR A N 1
ATOM 684 C CA . THR A 1 94 ? -11.611 7.837 7.738 1.00 91.88 94 THR A CA 1
ATOM 685 C C . THR A 1 94 ? -11.802 7.251 9.136 1.00 91.88 94 THR A C 1
ATOM 687 O O . THR A 1 94 ? -12.352 6.157 9.276 1.00 91.88 94 THR A O 1
ATOM 690 N N . GLY A 1 95 ? -11.390 7.996 10.164 1.00 89.75 95 GLY A N 1
ATOM 691 C CA . GLY A 1 95 ? -11.488 7.577 11.566 1.00 89.75 95 GLY A CA 1
ATOM 692 C C . GLY A 1 95 ? -10.298 6.758 12.079 1.00 89.75 95 GLY A C 1
ATOM 693 O O . GLY A 1 95 ? -10.330 6.334 13.229 1.00 89.75 95 GLY A O 1
ATOM 694 N N . PHE A 1 96 ? -9.252 6.562 11.268 1.00 90.12 96 PHE A N 1
ATOM 695 C CA . PHE A 1 96 ? -8.038 5.839 11.653 1.00 90.12 96 PHE A CA 1
ATOM 696 C C . PHE A 1 96 ? -6.777 6.667 11.403 1.00 90.12 96 PHE A C 1
ATOM 698 O O . PHE A 1 96 ? -6.753 7.483 10.476 1.00 90.12 96 PHE A O 1
ATOM 705 N N . PRO A 1 97 ? -5.704 6.443 12.182 1.00 91.94 97 PRO A N 1
ATOM 706 C CA . PRO A 1 97 ? -4.384 6.930 11.808 1.00 91.94 97 PRO A CA 1
ATOM 707 C C . PRO A 1 97 ? -3.935 6.285 10.491 1.00 91.94 97 PRO A C 1
ATOM 709 O O . PRO A 1 97 ? -4.265 5.132 10.201 1.00 91.94 97 PRO A O 1
ATOM 712 N N . SER A 1 98 ? -3.165 7.025 9.694 1.00 93.50 98 SER A N 1
ATOM 713 C CA . SER A 1 98 ? -2.525 6.461 8.510 1.00 93.50 98 SER A CA 1
ATOM 714 C C . SER A 1 98 ? -1.415 5.490 8.907 1.00 93.50 98 SER A C 1
ATOM 716 O O . SER A 1 98 ? -0.755 5.651 9.935 1.00 93.50 98 SER A O 1
ATOM 718 N N . ILE A 1 99 ? -1.196 4.485 8.065 1.00 92.38 99 ILE A N 1
ATOM 719 C CA . ILE A 1 99 ? -0.063 3.566 8.188 1.00 92.38 99 ILE A CA 1
ATOM 720 C C . ILE A 1 99 ? 0.752 3.612 6.907 1.00 92.38 99 ILE A C 1
ATOM 722 O O . ILE A 1 99 ? 0.196 3.789 5.822 1.00 92.38 99 ILE A O 1
ATOM 726 N N . SER A 1 100 ? 2.064 3.449 7.025 1.00 91.38 100 SER A N 1
ATOM 727 C CA . SER A 1 100 ? 2.964 3.491 5.882 1.00 91.38 100 SER A CA 1
ATOM 728 C C . SER A 1 100 ? 3.961 2.340 5.891 1.00 91.38 100 SER A C 1
ATOM 730 O O . SER A 1 100 ? 4.335 1.814 6.939 1.00 91.38 100 SER A O 1
ATOM 732 N N . ALA A 1 101 ? 4.377 1.936 4.695 1.00 88.19 101 ALA A N 1
ATOM 733 C CA . ALA A 1 101 ? 5.391 0.918 4.485 1.00 88.19 101 ALA A CA 1
ATOM 734 C C . ALA A 1 101 ? 6.345 1.346 3.369 1.00 88.19 101 ALA A C 1
ATOM 736 O O . ALA A 1 101 ? 5.925 1.899 2.349 1.00 88.19 101 ALA A O 1
ATOM 737 N N . ARG A 1 102 ? 7.634 1.058 3.555 1.00 89.00 102 ARG A N 1
ATOM 738 C CA . ARG A 1 102 ? 8.653 1.236 2.519 1.00 89.00 102 ARG A CA 1
ATOM 739 C C . ARG A 1 102 ? 8.565 0.091 1.514 1.00 89.00 102 ARG A C 1
ATOM 741 O O . ARG A 1 102 ? 8.538 -1.075 1.902 1.00 89.00 102 ARG A O 1
ATOM 748 N N . ILE A 1 103 ? 8.565 0.433 0.233 1.00 85.31 103 ILE A N 1
ATOM 749 C CA . ILE A 1 103 ? 8.602 -0.495 -0.895 1.00 85.31 103 ILE A CA 1
ATOM 750 C C . ILE A 1 103 ? 9.837 -0.172 -1.727 1.00 85.31 103 ILE A C 1
ATOM 752 O O . ILE A 1 103 ? 10.081 0.984 -2.063 1.00 85.31 103 ILE A O 1
ATOM 756 N N . ILE A 1 104 ? 10.606 -1.199 -2.075 1.00 85.38 104 ILE A N 1
ATOM 757 C CA . ILE A 1 104 ? 11.730 -1.087 -3.004 1.00 85.38 104 ILE A CA 1
ATOM 758 C C . ILE A 1 104 ? 11.319 -1.788 -4.293 1.00 85.38 104 ILE A C 1
ATOM 760 O O . ILE A 1 104 ? 10.836 -2.920 -4.263 1.00 85.38 104 ILE A O 1
ATOM 764 N N . ILE A 1 105 ? 11.459 -1.083 -5.412 1.00 81.25 105 ILE A N 1
ATOM 765 C CA . ILE A 1 105 ? 11.185 -1.604 -6.747 1.00 81.25 105 ILE A CA 1
ATOM 766 C C . ILE A 1 105 ? 12.508 -1.680 -7.493 1.00 81.25 105 ILE A C 1
ATOM 768 O O . ILE A 1 105 ? 13.096 -0.649 -7.830 1.00 81.25 105 ILE A O 1
ATOM 772 N N . ASP A 1 106 ? 12.938 -2.903 -7.776 1.00 78.69 106 ASP A N 1
ATOM 773 C CA . ASP A 1 106 ? 14.138 -3.188 -8.552 1.00 78.69 106 ASP A CA 1
ATOM 774 C C . ASP A 1 106 ? 13.800 -3.552 -10.000 1.00 78.69 106 ASP A C 1
ATOM 776 O O . ASP A 1 106 ? 12.707 -4.031 -10.323 1.00 78.69 106 ASP A O 1
ATOM 780 N N . GLU A 1 107 ? 14.766 -3.337 -10.892 1.00 70.56 107 GLU A N 1
ATOM 781 C CA . GLU A 1 107 ? 14.679 -3.834 -12.261 1.00 70.56 107 GLU A CA 1
ATOM 782 C C . GLU A 1 107 ? 14.866 -5.352 -12.259 1.00 70.56 107 GLU A C 1
ATOM 784 O O . GLU A 1 107 ? 15.889 -5.881 -11.825 1.00 70.56 107 GLU A O 1
ATOM 789 N N . GLY A 1 108 ? 13.862 -6.068 -12.764 1.00 64.94 108 GLY A N 1
ATOM 790 C CA . GLY A 1 108 ? 14.020 -7.481 -13.087 1.00 64.94 108 GLY A CA 1
ATOM 791 C C . GLY A 1 108 ? 14.996 -7.682 -14.257 1.00 64.94 108 GLY A C 1
ATOM 792 O O . GLY A 1 108 ? 15.263 -6.742 -15.009 1.00 64.94 108 GLY A O 1
ATOM 793 N N . PRO A 1 109 ? 15.501 -8.913 -14.464 1.00 62.97 109 PRO A N 1
ATOM 794 C CA . PRO A 1 109 ? 16.371 -9.211 -15.596 1.00 62.97 109 PRO A CA 1
ATOM 795 C C . PRO A 1 109 ? 15.670 -8.867 -16.914 1.00 62.97 109 PRO A C 1
ATOM 797 O O . PRO A 1 109 ? 14.494 -9.193 -17.104 1.00 62.97 109 PRO A O 1
ATOM 800 N N . ALA A 1 110 ? 16.395 -8.227 -17.835 1.00 59.09 110 ALA A N 1
ATOM 801 C CA . ALA A 1 110 ? 15.891 -7.968 -19.177 1.00 59.09 110 ALA A CA 1
ATOM 802 C C . ALA A 1 110 ? 15.519 -9.300 -19.844 1.00 59.09 110 ALA A C 1
ATOM 804 O O . ALA A 1 110 ? 16.329 -10.222 -19.921 1.00 59.09 110 ALA A O 1
ATOM 805 N N . ARG A 1 111 ? 14.271 -9.415 -20.307 1.00 55.16 111 ARG A N 1
ATOM 806 C CA . ARG A 1 111 ? 13.756 -10.636 -20.954 1.00 55.16 111 ARG A CA 1
ATOM 807 C C . ARG A 1 111 ? 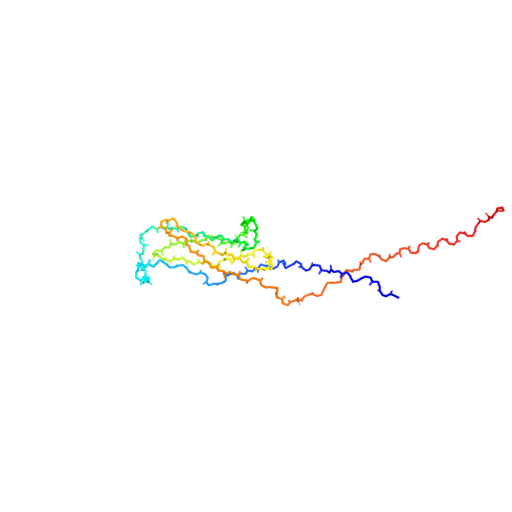13.681 -10.537 -22.473 1.00 55.16 111 ARG A C 1
ATOM 809 O O . ARG A 1 111 ? 13.330 -11.516 -23.120 1.00 55.16 111 ARG A O 1
ATOM 816 N N . MET A 1 112 ? 13.983 -9.370 -23.036 1.00 46.09 112 MET A N 1
ATOM 817 C CA . MET A 1 112 ? 13.917 -9.122 -24.470 1.00 46.09 112 MET A CA 1
ATOM 818 C C . MET A 1 112 ? 15.145 -8.343 -24.920 1.00 46.09 112 MET A C 1
ATOM 820 O O . MET A 1 112 ? 15.515 -7.341 -24.311 1.00 46.09 112 MET A O 1
ATOM 824 N N . LEU A 1 113 ? 15.750 -8.819 -26.003 1.00 47.66 113 LEU A N 1
ATOM 825 C CA . LEU A 1 113 ? 16.713 -8.062 -26.785 1.00 47.66 113 LEU A CA 1
ATOM 826 C C . LEU A 1 113 ? 15.929 -7.292 -27.848 1.00 47.66 113 LEU A C 1
ATOM 828 O O . LEU A 1 113 ? 15.065 -7.864 -28.511 1.00 47.66 113 LEU A O 1
ATOM 832 N N . HIS A 1 114 ? 16.220 -6.006 -28.000 1.00 47.50 114 HIS A N 1
ATOM 833 C CA . HIS A 1 114 ? 15.636 -5.169 -29.041 1.00 47.50 114 HIS A CA 1
ATOM 834 C C . HIS A 1 114 ? 16.769 -4.624 -29.909 1.00 47.50 114 HIS A C 1
ATOM 836 O O . HIS A 1 114 ? 17.682 -3.981 -29.395 1.00 47.50 114 HIS A O 1
ATOM 842 N N . PHE A 1 115 ? 16.722 -4.901 -31.211 1.00 36.81 115 PHE A N 1
ATOM 843 C CA . PHE A 1 115 ? 17.653 -4.326 -32.177 1.00 36.81 115 PHE A CA 1
ATOM 844 C C . PHE A 1 115 ? 17.048 -3.047 -32.745 1.00 36.81 115 PHE A C 1
ATOM 846 O O . PHE A 1 115 ? 15.937 -3.065 -33.268 1.00 36.81 115 PHE A O 1
ATOM 853 N N . LEU A 1 116 ? 17.794 -1.947 -32.663 1.00 45.38 116 LEU A N 1
ATOM 854 C CA . LEU A 1 116 ? 17.500 -0.729 -33.403 1.00 45.38 116 LEU A CA 1
ATOM 855 C C . LEU A 1 116 ? 18.630 -0.519 -34.408 1.00 45.38 116 LEU A C 1
ATOM 857 O O . LEU A 1 116 ? 19.764 -0.259 -34.016 1.00 45.38 116 LEU A O 1
ATOM 861 N N . THR A 1 117 ? 18.329 -0.656 -35.693 1.00 41.81 117 THR A N 1
ATOM 862 C CA . THR A 1 117 ? 19.237 -0.228 -36.756 1.00 41.81 117 THR A CA 1
ATOM 863 C C . THR A 1 117 ? 18.900 1.220 -37.091 1.00 41.81 117 THR A C 1
ATOM 865 O O . THR A 1 117 ? 17.820 1.490 -37.618 1.00 41.81 117 THR A O 1
ATOM 868 N N . GLU A 1 118 ? 19.792 2.156 -36.764 1.00 50.25 118 GLU A N 1
ATOM 869 C CA . GLU A 1 118 ? 19.749 3.494 -37.363 1.00 50.25 118 GLU A CA 1
ATOM 870 C C . GLU A 1 118 ? 19.870 3.364 -38.894 1.00 50.25 118 GLU A C 1
ATOM 872 O O . GLU A 1 118 ? 20.463 2.388 -39.375 1.00 50.25 118 GLU A O 1
ATOM 877 N N . PRO A 1 119 ? 19.290 4.285 -39.685 1.00 54.44 119 PRO A N 1
ATOM 878 C CA . PRO A 1 119 ? 19.411 4.205 -41.133 1.00 54.44 119 PRO A CA 1
ATOM 879 C C . PRO A 1 119 ? 20.892 4.208 -41.537 1.00 54.44 119 PRO A C 1
ATOM 881 O O . PRO A 1 119 ? 21.673 5.052 -41.100 1.00 54.44 119 PRO A O 1
ATOM 884 N N . SER A 1 120 ? 21.278 3.237 -42.370 1.00 48.97 120 SER A N 1
ATOM 885 C CA . SER A 1 120 ? 22.592 3.222 -43.021 1.00 48.97 120 SER A CA 1
ATOM 886 C C . SER A 1 120 ? 22.695 4.408 -43.987 1.00 48.97 120 SER A C 1
ATOM 888 O O . SER A 1 120 ? 21.682 4.757 -44.600 1.00 48.97 120 SER A O 1
ATOM 890 N N . PRO A 1 121 ? 23.873 5.043 -44.141 1.00 44.97 121 PRO A N 1
ATOM 891 C CA . PRO A 1 121 ? 24.015 6.169 -45.053 1.00 44.97 121 PRO A CA 1
ATOM 892 C C . PRO A 1 121 ? 23.673 5.729 -46.479 1.00 44.97 121 PRO A C 1
ATOM 894 O O . PRO A 1 121 ? 24.179 4.714 -46.961 1.00 44.97 121 PRO A O 1
ATOM 897 N N . VAL A 1 122 ? 22.829 6.509 -47.155 1.00 45.94 122 VAL A N 1
ATOM 898 C CA . VAL A 1 122 ? 22.720 6.456 -48.613 1.00 45.94 122 VAL A CA 1
ATOM 899 C C .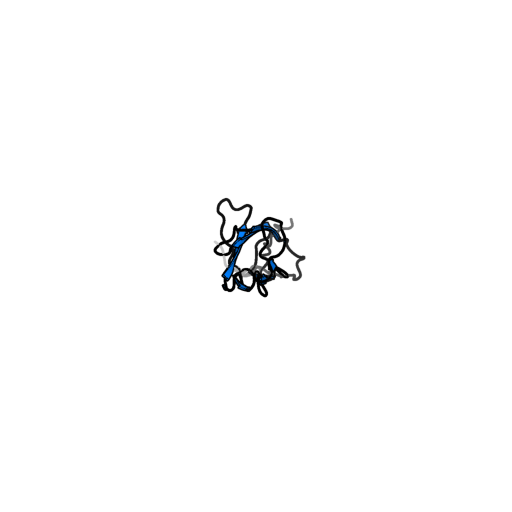 VAL A 1 122 ? 24.076 6.910 -49.147 1.00 45.94 122 VAL A C 1
ATOM 901 O O . VAL A 1 122 ? 24.410 8.091 -49.088 1.00 45.94 122 VAL A O 1
ATOM 904 N N . VAL A 1 123 ? 24.894 5.965 -49.608 1.00 44.88 123 VAL A N 1
ATOM 905 C CA . VAL A 1 123 ? 25.930 6.277 -50.592 1.00 44.88 123 VAL A CA 1
ATOM 906 C C . VAL A 1 123 ? 25.176 6.491 -51.893 1.00 44.88 123 VAL A C 1
ATOM 908 O O . VAL A 1 123 ? 24.878 5.530 -52.598 1.00 44.88 123 VAL A O 1
ATOM 911 N N . ASP A 1 124 ? 24.813 7.740 -52.173 1.00 44.44 124 ASP A N 1
ATOM 912 C CA . ASP A 1 124 ? 24.486 8.127 -53.539 1.00 44.44 124 ASP A CA 1
ATOM 913 C C . ASP A 1 124 ? 25.827 8.339 -54.234 1.00 44.44 124 ASP A C 1
ATOM 915 O O . ASP A 1 124 ? 26.516 9.346 -54.054 1.00 44.44 124 ASP A O 1
ATOM 919 N N . GLY A 1 125 ? 26.275 7.285 -54.909 1.00 44.53 125 GLY A N 1
ATOM 920 C CA . GLY A 1 125 ? 27.406 7.357 -55.810 1.00 44.53 125 GLY A CA 1
ATOM 921 C C . GLY A 1 125 ? 26.989 8.138 -57.044 1.00 44.53 125 GLY A C 1
ATOM 922 O O . GLY A 1 125 ? 26.613 7.528 -58.036 1.00 44.53 125 GLY A O 1
ATOM 923 N N . ASP A 1 126 ? 27.091 9.463 -56.987 1.00 42.69 126 ASP A N 1
ATOM 924 C CA . ASP A 1 126 ? 27.205 10.282 -58.187 1.00 42.69 126 ASP A CA 1
ATOM 925 C C . ASP A 1 126 ? 28.694 10.521 -58.456 1.00 42.69 126 ASP A C 1
ATOM 927 O O . ASP A 1 126 ? 29.317 11.464 -57.966 1.00 42.69 126 ASP A O 1
ATOM 931 N N . LEU A 1 127 ? 29.302 9.592 -59.197 1.00 45.25 127 LEU A N 1
ATOM 932 C CA . LEU A 1 127 ? 30.547 9.859 -59.913 1.00 45.25 127 LEU A CA 1
ATOM 933 C C . LEU A 1 127 ? 30.201 10.705 -61.145 1.00 45.25 127 LEU A C 1
ATOM 935 O O . LEU A 1 127 ? 30.285 10.229 -62.277 1.00 45.25 127 LEU A O 1
ATOM 939 N N . GLY A 1 128 ? 29.813 11.958 -60.909 1.00 39.84 128 GLY A N 1
ATOM 940 C CA . GLY A 1 128 ? 29.715 12.989 -61.933 1.00 39.84 128 GLY A CA 1
ATOM 941 C C . GLY A 1 128 ? 31.115 13.384 -62.395 1.00 39.84 128 GLY A C 1
ATOM 942 O O . GLY A 1 128 ? 31.727 14.310 -61.867 1.00 39.84 128 GLY A O 1
ATOM 943 N N . LEU A 1 129 ? 31.657 12.636 -63.355 1.00 48.34 129 LEU A N 1
ATOM 944 C CA . LEU A 1 129 ? 32.748 13.103 -64.202 1.00 48.34 129 LEU A CA 1
ATOM 945 C C . LEU A 1 129 ? 32.159 14.097 -65.205 1.00 48.34 129 LEU A C 1
ATOM 947 O O . LEU A 1 129 ? 31.652 13.650 -66.224 1.00 48.34 129 LEU A O 1
ATOM 951 N N . GLU A 1 130 ? 32.245 15.406 -64.951 1.00 42.09 130 GLU A N 1
ATOM 952 C CA . GLU A 1 130 ? 31.988 16.437 -65.970 1.00 42.09 130 GLU A CA 1
ATOM 953 C C . GLU A 1 130 ? 32.783 17.736 -65.688 1.00 42.09 130 GLU A C 1
ATOM 955 O O . GLU A 1 130 ? 32.461 18.524 -64.806 1.00 42.09 130 GLU A O 1
ATOM 960 N N . ASP A 1 131 ? 33.882 17.840 -66.445 1.00 39.75 131 ASP A N 1
ATOM 961 C CA . ASP A 1 131 ? 34.691 18.962 -66.961 1.00 39.75 131 ASP A CA 1
ATOM 962 C C . ASP A 1 131 ? 35.037 20.228 -66.139 1.00 39.75 131 ASP A C 1
ATOM 964 O O . ASP A 1 131 ? 34.199 20.948 -65.598 1.00 39.75 131 ASP A O 1
ATOM 968 N N . GLN A 1 132 ? 36.341 20.532 -66.151 1.00 37.12 132 GLN A N 1
ATOM 969 C CA . GLN A 1 132 ? 36.987 21.727 -65.598 1.00 37.12 132 GLN A CA 1
ATOM 970 C C . GLN A 1 132 ? 36.991 22.894 -66.607 1.00 37.12 132 GLN A C 1
ATOM 972 O O . GLN A 1 132 ? 36.784 22.693 -67.803 1.00 37.12 132 GLN A O 1
ATOM 977 N N . PRO A 1 133 ? 37.381 24.100 -66.166 1.00 46.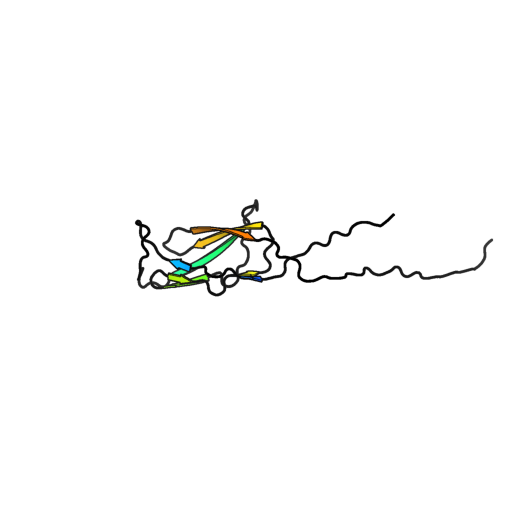44 133 PRO A N 1
ATOM 978 C CA . PRO A 1 133 ? 38.446 24.834 -66.850 1.00 46.44 133 PRO A CA 1
ATOM 979 C C . PRO A 1 133 ? 39.794 24.709 -66.129 1.00 46.44 133 PRO A C 1
ATOM 981 O O . PRO A 1 133 ? 39.816 24.744 -64.876 1.00 46.44 133 PRO A O 1
#

Organism: NCBI:txid73025

Sequence (133 aa):
ALAGGQSYAYRAAAVTRLAGIAVFTIDASGQRVREFDREVRTVTADLQSANAARSTPLALLGGTSRMAGGFAAFERLAIPAPPRGEYILTLTATGFPSISARIIIDEGPARMLHFLTEPSPVVDGDLGLEDQP